Protein AF-A0A348V3B5-F1 (afdb_monomer)

Sequence (103 aa):
MKDSETGYNLRRQALNFIVLMGLVSLFSDMTYEGARSLTGPYLGLLGASAFVVGLVAGLGEFIGYGLRLATGLLADRTRNYWLLTFLGYGLNLLAVPLLALAG

pLDDT: mean 85.41, std 8.48, range [55.97, 96.06]

Secondary structure (DSSP, 8-state):
-HHHHHHHHHHHHHHHHHHHHHHHHHHHHHHHHHHHHHHHHHHHHTT--HHHHHHHHHHHHHHHHHHHHHHHHHHHHH--HHHHHHHHHHHHHHHHHHHTT--

Structure (mmCIF,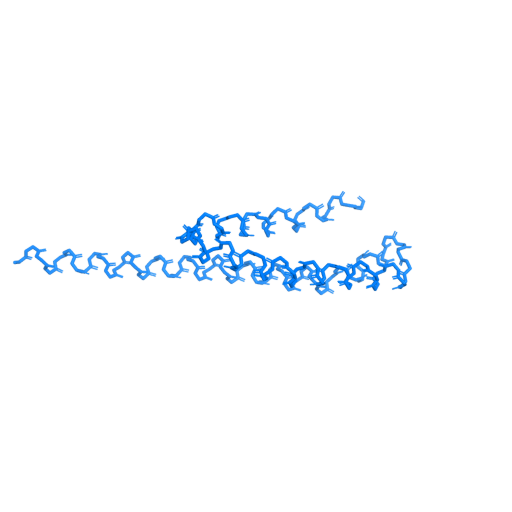 N/CA/C/O backbone):
data_AF-A0A348V3B5-F1
#
_entry.id   AF-A0A348V3B5-F1
#
loop_
_atom_site.group_PDB
_atom_site.id
_atom_site.type_symbol
_atom_site.label_atom_id
_atom_site.label_alt_id
_atom_site.label_comp_id
_atom_site.label_asym_id
_atom_site.label_entity_id
_atom_site.label_seq_id
_atom_site.pdbx_PDB_ins_code
_atom_site.Cartn_x
_atom_site.Cartn_y
_atom_site.Cartn_z
_atom_site.occupancy
_atom_site.B_iso_or_equiv
_atom_site.auth_seq_id
_atom_site.auth_comp_id
_atom_site.auth_asym_id
_atom_site.auth_atom_id
_atom_site.pdbx_PDB_model_num
ATOM 1 N N . MET A 1 1 ? -24.847 -11.478 36.056 1.00 58.41 1 MET A N 1
ATOM 2 C CA . MET A 1 1 ? -24.763 -12.732 35.262 1.00 58.41 1 MET A CA 1
ATOM 3 C C . MET A 1 1 ? -24.892 -12.493 33.750 1.00 58.41 1 MET A C 1
ATOM 5 O O . MET A 1 1 ? -24.299 -13.253 33.003 1.00 58.41 1 MET A O 1
ATOM 9 N N . LYS A 1 2 ? -25.573 -11.430 33.273 1.00 59.09 2 LYS A N 1
ATOM 10 C CA . LYS A 1 2 ? -25.535 -11.010 31.851 1.00 59.09 2 LYS A CA 1
ATOM 11 C C . LYS A 1 2 ? -24.188 -10.405 31.418 1.00 59.09 2 LYS A C 1
ATOM 13 O O . LYS A 1 2 ? -23.789 -10.563 30.272 1.00 59.09 2 LYS A O 1
ATOM 18 N N . ASP A 1 3 ? -23.462 -9.774 32.337 1.00 59.56 3 ASP A N 1
ATOM 19 C CA . ASP A 1 3 ? -22.233 -9.029 32.011 1.00 59.56 3 ASP A CA 1
ATOM 20 C C . ASP A 1 3 ? -21.066 -9.938 31.580 1.00 59.56 3 ASP A C 1
ATOM 22 O O . ASP A 1 3 ? -20.226 -9.542 30.772 1.00 59.56 3 ASP A O 1
ATOM 26 N N . SER A 1 4 ? -21.047 -11.192 32.049 1.00 60.97 4 SER A N 1
ATOM 27 C CA . SER A 1 4 ? -20.049 -12.200 31.668 1.00 60.97 4 SER A CA 1
ATOM 28 C C . SER A 1 4 ? -20.259 -12.769 30.259 1.00 60.97 4 SER A C 1
ATOM 30 O O . SER A 1 4 ? -19.278 -13.053 29.572 1.00 60.97 4 SER A O 1
ATOM 32 N N . GLU A 1 5 ? -21.507 -12.903 29.789 1.00 64.75 5 GLU A N 1
ATOM 33 C CA . GLU A 1 5 ? -21.786 -13.365 28.418 1.00 64.75 5 GLU A CA 1
ATOM 34 C C . GLU A 1 5 ? -21.429 -12.305 27.371 1.00 64.75 5 GLU A C 1
ATOM 36 O O . GLU A 1 5 ? -20.852 -12.625 26.328 1.00 64.75 5 GLU A O 1
ATOM 41 N N . THR A 1 6 ? -21.713 -11.030 27.653 1.00 71.12 6 THR A N 1
ATOM 42 C CA . THR A 1 6 ? -21.376 -9.918 26.752 1.00 71.12 6 THR A CA 1
ATOM 43 C C . THR A 1 6 ? -19.862 -9.810 26.547 1.00 71.12 6 THR A C 1
ATOM 45 O O . THR A 1 6 ? -19.399 -9.672 25.414 1.00 71.12 6 THR A O 1
ATOM 48 N N . GLY A 1 7 ? -19.075 -9.956 27.621 1.00 70.75 7 GLY A N 1
ATOM 49 C CA . GLY A 1 7 ? -17.611 -9.952 27.546 1.00 70.75 7 GLY A CA 1
ATOM 50 C C . GLY A 1 7 ? -17.035 -11.128 26.746 1.00 70.75 7 GLY A C 1
ATOM 51 O O . GLY A 1 7 ? -16.094 -10.947 25.970 1.00 70.75 7 GLY A O 1
ATOM 52 N N . TYR A 1 8 ? -17.622 -12.323 26.875 1.00 75.44 8 TYR A N 1
ATOM 53 C CA . TYR A 1 8 ? -17.197 -13.504 26.115 1.00 75.44 8 TYR A CA 1
ATOM 54 C C . TYR A 1 8 ? -17.457 -13.342 24.609 1.00 75.44 8 TYR A C 1
ATOM 56 O O . TYR A 1 8 ? -16.581 -13.617 23.784 1.00 75.44 8 TYR A O 1
ATOM 64 N N . ASN A 1 9 ? -18.632 -12.820 24.249 1.00 84.69 9 ASN A N 1
ATOM 65 C CA . ASN A 1 9 ? -18.997 -12.551 22.860 1.00 84.69 9 ASN A CA 1
ATOM 66 C C . ASN A 1 9 ? -18.099 -11.486 22.218 1.00 84.69 9 ASN A C 1
ATOM 68 O O . ASN A 1 9 ? -17.636 -11.686 21.095 1.00 84.69 9 ASN A O 1
ATOM 72 N N . LEU A 1 10 ? -17.776 -10.409 22.942 1.00 88.38 10 LEU A N 1
ATOM 73 C CA . LEU A 1 10 ? -16.890 -9.356 22.442 1.00 88.38 10 LEU A CA 1
ATOM 74 C C . LEU A 1 10 ? -15.469 -9.879 22.190 1.00 88.38 10 LEU A C 1
ATOM 76 O O . LEU A 1 10 ? -14.881 -9.599 21.148 1.00 88.38 10 LEU A O 1
ATOM 80 N N . ARG A 1 11 ? -14.930 -10.702 23.101 1.00 88.38 11 ARG A N 1
ATOM 81 C CA . ARG A 1 11 ? -13.609 -11.326 22.923 1.00 88.38 11 ARG A CA 1
ATOM 82 C C . ARG A 1 11 ? -13.579 -12.234 21.694 1.00 88.38 11 ARG A C 1
ATOM 84 O O . ARG A 1 11 ? -12.620 -12.192 20.929 1.00 88.38 11 ARG A O 1
ATOM 91 N N . ARG A 1 12 ? -14.630 -13.028 21.476 1.00 91.44 12 ARG A N 1
ATOM 92 C CA . ARG A 1 12 ? -14.745 -13.898 20.297 1.00 91.44 12 ARG A CA 1
ATOM 93 C C . ARG A 1 12 ? -14.863 -13.094 19.000 1.00 91.44 12 ARG A C 1
ATOM 95 O O . ARG A 1 12 ? -14.200 -13.428 18.025 1.00 91.44 12 ARG A O 1
ATOM 102 N N . GLN A 1 13 ? -15.653 -12.020 18.995 1.00 91.62 13 GLN A N 1
ATOM 103 C CA . GLN A 1 13 ? -15.767 -11.112 17.849 1.00 91.62 13 GLN A CA 1
ATOM 104 C C . GLN A 1 13 ? -14.437 -10.420 17.535 1.00 91.62 13 GLN A C 1
ATOM 106 O O . GLN A 1 13 ? -14.036 -10.392 16.376 1.00 91.62 13 GLN A O 1
ATOM 111 N N . ALA A 1 14 ? -13.723 -9.933 18.553 1.00 92.38 14 ALA A N 1
ATOM 112 C CA . ALA A 1 14 ? -12.410 -9.319 18.388 1.00 92.38 14 ALA A CA 1
ATOM 113 C C . ALA A 1 14 ? -11.37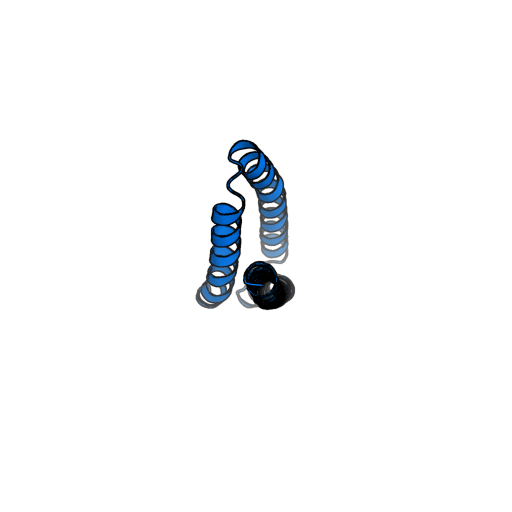8 -10.311 17.830 1.00 92.38 14 ALA A C 1
ATOM 115 O O . ALA A 1 14 ? -10.648 -9.971 16.904 1.00 92.38 14 ALA A O 1
ATOM 116 N N . LEU A 1 15 ? 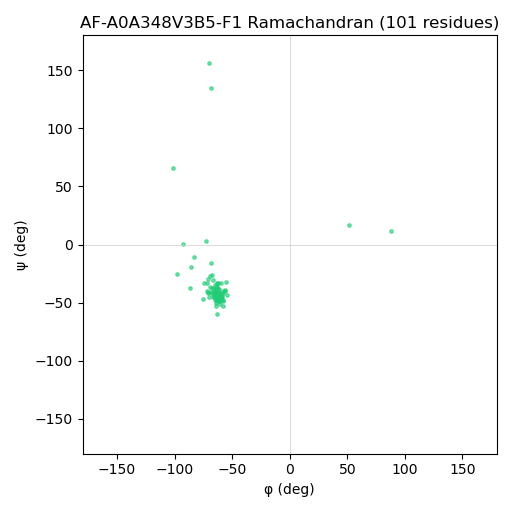-11.345 -11.551 18.333 1.00 94.50 15 LEU A N 1
ATOM 117 C CA . LEU A 1 15 ? -10.461 -12.596 17.805 1.00 94.50 15 LEU A CA 1
ATOM 118 C C . LEU A 1 15 ? -10.787 -12.934 16.347 1.00 94.50 15 LEU A C 1
ATOM 120 O O . LEU A 1 15 ? -9.883 -12.964 15.518 1.00 94.50 15 LEU A O 1
ATOM 124 N N . ASN A 1 16 ? -12.067 -13.125 16.018 1.00 93.12 16 ASN A N 1
ATOM 125 C CA . ASN A 1 16 ? -12.491 -13.372 14.640 1.00 93.12 16 ASN A CA 1
ATOM 126 C C . ASN A 1 16 ? -12.086 -12.215 13.721 1.00 93.12 16 ASN A C 1
ATOM 128 O O . ASN A 1 16 ? -11.574 -12.442 12.630 1.00 93.12 16 ASN A O 1
ATOM 132 N N . PHE A 1 17 ? -12.280 -10.979 14.177 1.00 92.75 17 PHE A N 1
ATOM 133 C CA . PHE A 1 17 ? -11.905 -9.784 13.440 1.00 92.75 17 PHE A CA 1
ATOM 134 C C . PHE A 1 17 ? -10.393 -9.713 13.184 1.00 92.75 17 PHE A C 1
ATOM 136 O O . PHE A 1 17 ? -9.979 -9.511 12.045 1.00 92.75 17 PHE A O 1
ATOM 143 N N . ILE A 1 18 ? -9.566 -9.937 14.211 1.00 94.31 18 ILE A N 1
ATOM 144 C CA . ILE A 1 18 ? -8.101 -9.938 14.086 1.00 94.31 18 ILE A CA 1
ATOM 145 C C . ILE A 1 18 ? -7.642 -11.021 13.107 1.00 94.31 18 ILE A C 1
ATOM 147 O O . ILE A 1 18 ? -6.803 -10.749 12.257 1.00 94.31 18 ILE A O 1
ATOM 151 N N . VAL A 1 19 ? -8.203 -12.231 13.191 1.00 96.06 19 VAL A N 1
ATOM 152 C CA . VAL A 1 19 ? -7.852 -13.335 12.285 1.00 96.06 19 VAL A CA 1
ATOM 153 C C . VAL A 1 19 ? -8.242 -13.010 10.844 1.00 96.06 19 VAL A C 1
ATOM 155 O O . VAL A 1 19 ? -7.432 -13.195 9.940 1.00 96.06 19 VAL A O 1
ATOM 158 N N . LEU A 1 20 ? -9.449 -12.483 10.620 1.00 93.56 20 LEU A N 1
ATOM 159 C CA . LEU A 1 20 ? -9.910 -12.100 9.283 1.00 93.56 20 LEU A CA 1
ATOM 160 C C . LEU A 1 20 ? -9.052 -10.981 8.689 1.00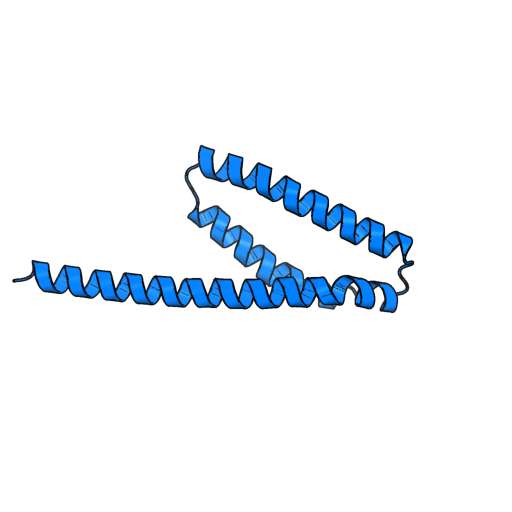 93.56 20 LEU A C 1
ATOM 162 O O . LEU A 1 20 ? -8.574 -11.111 7.566 1.00 93.56 20 LEU A O 1
ATOM 166 N N . MET A 1 21 ? -8.800 -9.912 9.446 1.00 89.06 21 MET A N 1
ATOM 167 C CA . MET A 1 21 ? -7.934 -8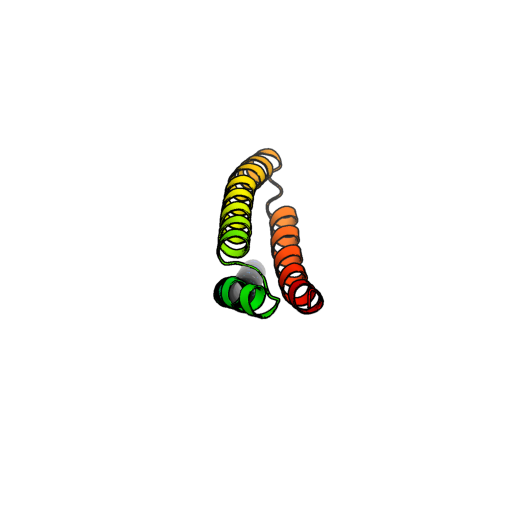.823 8.989 1.00 89.06 21 MET A CA 1
ATOM 168 C C . MET A 1 21 ? -6.488 -9.282 8.792 1.00 89.06 21 MET A C 1
ATOM 170 O O . MET A 1 21 ? -5.832 -8.834 7.857 1.00 89.06 21 MET A O 1
ATOM 174 N N . GLY A 1 22 ? -6.004 -10.204 9.625 1.00 93.31 22 GLY A N 1
ATOM 175 C CA . GLY A 1 22 ? -4.694 -10.830 9.471 1.00 93.31 22 GLY A CA 1
ATOM 176 C C . GLY A 1 22 ? -4.579 -11.614 8.165 1.00 93.31 22 GLY A C 1
ATOM 177 O O . GLY A 1 22 ? -3.588 -11.464 7.459 1.00 93.31 22 GLY A O 1
ATOM 178 N N . LEU A 1 23 ? -5.607 -12.382 7.792 1.00 94.00 23 LEU A N 1
ATOM 179 C CA . LEU A 1 23 ? -5.653 -13.072 6.498 1.00 94.00 23 LEU A CA 1
ATOM 180 C C . LEU A 1 23 ? -5.667 -12.088 5.326 1.00 94.00 23 LEU A C 1
ATOM 182 O O . LEU A 1 23 ? -4.907 -12.267 4.379 1.00 94.00 23 LEU A O 1
ATOM 186 N N . VAL A 1 24 ? -6.482 -11.031 5.395 1.00 88.19 24 VAL A N 1
ATOM 187 C CA . VAL A 1 24 ? -6.508 -9.982 4.360 1.00 88.19 24 VAL A CA 1
ATOM 188 C C . VAL A 1 24 ? -5.127 -9.337 4.208 1.00 88.19 24 VAL A C 1
ATOM 190 O O . VAL A 1 24 ? -4.636 -9.195 3.090 1.00 88.19 24 VAL A O 1
ATOM 193 N N . SER A 1 25 ? -4.472 -9.010 5.324 1.00 87.50 25 SER A N 1
ATOM 194 C CA . SER A 1 25 ? -3.116 -8.457 5.330 1.00 87.50 25 SER A CA 1
ATOM 195 C C . SER A 1 25 ? -2.101 -9.427 4.728 1.00 87.50 25 SER A C 1
ATOM 197 O O . SER A 1 25 ? -1.273 -9.005 3.929 1.00 87.50 25 SER A O 1
ATOM 199 N N . LEU A 1 26 ? -2.176 -10.714 5.078 1.00 91.50 26 LEU A N 1
ATOM 200 C CA . LEU A 1 26 ? -1.278 -11.749 4.567 1.00 91.50 26 LEU A CA 1
ATOM 201 C C . LEU A 1 26 ? -1.396 -11.897 3.046 1.00 91.50 26 LEU A C 1
ATOM 203 O O . LEU A 1 26 ? -0.388 -11.913 2.346 1.00 91.50 26 LEU A O 1
ATOM 207 N N . PHE A 1 27 ? -2.621 -11.996 2.523 1.00 88.31 27 PHE A N 1
ATOM 208 C CA . PHE A 1 27 ? -2.834 -12.129 1.081 1.00 88.31 27 PHE A CA 1
ATOM 209 C C . PHE A 1 27 ? -2.444 -10.862 0.321 1.00 88.31 27 PHE A C 1
ATOM 211 O O . PHE A 1 27 ? -1.883 -10.955 -0.771 1.00 88.31 27 PHE A O 1
ATOM 218 N N . SER A 1 28 ? -2.703 -9.686 0.895 1.00 85.88 28 SER A N 1
ATOM 219 C CA . SER A 1 28 ? -2.275 -8.419 0.302 1.00 85.88 28 SER A CA 1
ATOM 220 C C . SER A 1 28 ? -0.751 -8.326 0.207 1.00 85.88 28 SER A C 1
ATOM 222 O O . SER A 1 28 ? -0.237 -7.961 -0.849 1.00 85.88 28 SER A O 1
ATOM 224 N N . ASP A 1 29 ? -0.034 -8.724 1.261 1.00 88.50 29 ASP A N 1
ATOM 225 C CA . ASP A 1 29 ? 1.431 -8.735 1.295 1.00 88.50 29 ASP A CA 1
ATOM 226 C C . ASP A 1 29 ? 2.013 -9.728 0.279 1.00 88.50 29 ASP A C 1
ATOM 228 O O . ASP A 1 29 ? 2.839 -9.363 -0.555 1.00 88.50 29 ASP A O 1
ATOM 232 N N . MET A 1 30 ? 1.482 -10.954 0.248 1.00 89.06 30 MET A N 1
ATOM 233 C CA . MET A 1 30 ? 1.886 -11.979 -0.718 1.00 89.06 30 MET A CA 1
ATOM 234 C C . MET A 1 30 ? 1.684 -11.522 -2.168 1.00 89.06 30 MET A C 1
ATOM 236 O O . MET A 1 30 ? 2.538 -11.756 -3.022 1.00 89.06 30 MET A O 1
ATOM 240 N N . THR A 1 31 ? 0.565 -10.854 -2.451 1.00 85.94 31 THR A N 1
ATOM 241 C CA . THR A 1 31 ? 0.264 -10.343 -3.793 1.00 85.94 31 THR A CA 1
ATOM 242 C C . THR A 1 31 ? 1.173 -9.164 -4.145 1.00 85.94 31 THR A C 1
ATOM 244 O O . THR A 1 31 ? 1.680 -9.096 -5.263 1.00 85.94 31 THR A O 1
ATOM 247 N N . TYR A 1 32 ? 1.411 -8.251 -3.199 1.00 84.69 32 TYR A N 1
ATOM 248 C CA . TYR A 1 32 ? 2.262 -7.080 -3.398 1.00 84.69 32 TYR A CA 1
ATOM 249 C C . TYR A 1 32 ? 3.716 -7.470 -3.669 1.00 84.69 32 TYR A C 1
ATOM 251 O O . TYR A 1 32 ? 4.274 -7.067 -4.689 1.00 84.69 32 TYR A O 1
ATOM 259 N N . GLU A 1 33 ? 4.313 -8.288 -2.803 1.00 88.00 33 GLU A N 1
ATOM 260 C CA . GLU A 1 33 ? 5.701 -8.726 -2.962 1.00 88.00 33 GLU A CA 1
ATOM 261 C C . GLU A 1 33 ? 5.858 -9.677 -4.158 1.00 88.00 33 GLU A C 1
ATOM 263 O O . GLU A 1 33 ? 6.820 -9.567 -4.925 1.00 88.00 33 GLU A O 1
ATOM 268 N N . GLY A 1 34 ? 4.865 -10.541 -4.404 1.00 87.56 34 GLY A N 1
ATOM 269 C CA . GLY A 1 34 ? 4.807 -11.380 -5.599 1.00 87.56 34 GLY A CA 1
ATOM 270 C C . GLY A 1 34 ? 4.826 -10.549 -6.884 1.00 87.56 34 GLY A C 1
ATOM 271 O O . GLY A 1 34 ? 5.700 -10.742 -7.731 1.00 87.56 34 GLY A O 1
ATOM 272 N N . ALA A 1 35 ? 3.926 -9.570 -7.006 1.00 85.81 35 ALA A N 1
ATOM 273 C CA . ALA A 1 35 ? 3.883 -8.663 -8.150 1.00 85.81 35 ALA A CA 1
ATOM 274 C C . ALA A 1 35 ? 5.185 -7.862 -8.282 1.00 85.81 35 ALA A C 1
ATOM 276 O O . ALA A 1 35 ? 5.775 -7.826 -9.359 1.00 85.81 35 ALA A O 1
ATOM 277 N N . ARG A 1 36 ? 5.686 -7.284 -7.183 1.00 85.06 36 ARG A N 1
ATOM 278 C CA . ARG A 1 36 ? 6.919 -6.484 -7.166 1.00 85.06 36 ARG A CA 1
ATOM 279 C C . ARG A 1 36 ? 8.125 -7.257 -7.695 1.00 85.06 36 ARG A C 1
ATOM 281 O O . ARG A 1 36 ? 8.914 -6.693 -8.450 1.00 85.06 36 ARG A O 1
ATOM 288 N N . SER A 1 37 ? 8.243 -8.539 -7.348 1.00 86.38 37 SER A N 1
ATOM 289 C CA . SER A 1 37 ? 9.325 -9.403 -7.834 1.00 86.38 37 SER A CA 1
ATOM 290 C C . SER A 1 37 ? 9.251 -9.693 -9.342 1.00 86.38 37 SER A C 1
ATOM 292 O O . SER A 1 37 ? 10.280 -9.923 -9.979 1.00 86.38 37 SER A O 1
ATOM 294 N N . LEU A 1 38 ? 8.051 -9.639 -9.931 1.00 86.44 38 LEU A N 1
ATOM 295 C CA . LEU A 1 38 ? 7.789 -9.980 -11.332 1.00 86.44 38 LEU A CA 1
ATOM 296 C C . LEU A 1 38 ? 7.737 -8.763 -12.265 1.00 86.44 38 LEU A C 1
ATOM 298 O O . LEU A 1 38 ? 8.021 -8.914 -13.452 1.00 86.44 38 LEU A O 1
ATOM 302 N N . THR A 1 39 ? 7.421 -7.564 -11.762 1.00 84.81 39 THR A N 1
ATOM 303 C CA . THR A 1 39 ? 7.231 -6.354 -12.585 1.00 84.81 39 THR A CA 1
ATOM 304 C C . THR A 1 39 ? 8.428 -6.054 -13.490 1.00 84.81 39 THR A C 1
ATOM 306 O O . THR A 1 39 ? 8.247 -5.748 -14.665 1.00 84.81 39 THR A O 1
ATOM 309 N N . GLY A 1 40 ? 9.658 -6.167 -12.977 1.00 85.00 40 GLY A N 1
ATOM 310 C CA . GLY A 1 40 ? 10.870 -5.895 -13.759 1.00 85.00 40 GLY A CA 1
ATOM 311 C C . GLY A 1 40 ? 11.046 -6.855 -14.946 1.00 85.00 40 GLY A C 1
ATOM 312 O O . GLY A 1 40 ? 11.063 -6.400 -16.092 1.00 85.00 40 GLY A O 1
ATOM 313 N N . PRO A 1 41 ? 11.135 -8.176 -14.699 1.00 86.50 41 PRO A N 1
ATOM 314 C CA . PRO A 1 41 ? 11.194 -9.181 -15.760 1.00 86.50 41 PRO A CA 1
ATOM 315 C C . PRO A 1 41 ? 10.011 -9.124 -16.737 1.00 86.50 41 PRO A C 1
ATOM 317 O O . PRO A 1 41 ? 10.213 -9.276 -17.939 1.00 86.50 41 PRO A O 1
ATOM 320 N N . TYR A 1 42 ? 8.794 -8.867 -16.246 1.00 85.69 42 TYR A N 1
ATOM 321 C CA . TYR A 1 42 ? 7.590 -8.771 -17.075 1.00 85.69 42 TYR A CA 1
ATOM 322 C C . TYR A 1 42 ? 7.641 -7.584 -18.044 1.00 85.69 42 TYR A C 1
ATOM 324 O O . TYR A 1 42 ? 7.379 -7.745 -19.232 1.00 85.69 42 TYR A O 1
ATOM 332 N N . LEU A 1 43 ? 8.065 -6.406 -17.581 1.00 84.69 43 LEU A N 1
ATOM 333 C CA . LEU A 1 43 ? 8.274 -5.255 -18.462 1.00 84.69 43 LEU A CA 1
ATOM 334 C C . LEU A 1 43 ? 9.384 -5.518 -19.490 1.00 84.69 43 LEU A C 1
ATOM 336 O O . LEU A 1 43 ? 9.252 -5.125 -20.648 1.00 84.69 43 LEU A O 1
ATOM 340 N N . GLY A 1 44 ? 10.449 -6.220 -19.094 1.00 84.31 44 GLY A N 1
ATOM 341 C CA . GLY A 1 44 ? 11.484 -6.677 -20.024 1.00 84.31 44 GLY A CA 1
ATOM 342 C C . GLY A 1 44 ? 10.931 -7.599 -21.119 1.00 84.31 44 GLY A C 1
ATOM 343 O O . GLY A 1 44 ? 11.277 -7.429 -22.286 1.00 84.31 44 GLY A O 1
ATOM 344 N N . LEU A 1 45 ? 10.024 -8.521 -20.768 1.00 86.94 45 LEU A N 1
ATOM 345 C CA . LEU A 1 45 ? 9.321 -9.391 -21.722 1.00 86.94 45 LEU A CA 1
ATOM 346 C C . LEU A 1 45 ? 8.477 -8.583 -22.724 1.00 86.94 45 LEU A C 1
ATOM 348 O O . LEU A 1 45 ? 8.457 -8.909 -23.907 1.00 86.94 45 LEU A O 1
ATOM 352 N N . LEU A 1 46 ? 7.830 -7.507 -22.268 1.00 85.44 46 LEU A N 1
ATOM 353 C CA . LEU A 1 46 ? 7.055 -6.582 -23.108 1.00 85.44 46 LEU A CA 1
ATOM 354 C C . LEU A 1 46 ? 7.931 -5.670 -23.996 1.00 85.44 46 LEU A C 1
ATOM 356 O O . LEU A 1 46 ? 7.411 -4.816 -24.711 1.00 85.44 46 LEU A O 1
ATOM 360 N N . GLY A 1 47 ? 9.258 -5.835 -23.971 1.00 86.31 47 GLY A N 1
ATOM 361 C CA . GLY A 1 47 ? 10.199 -5.069 -24.790 1.00 86.31 47 GLY A CA 1
ATOM 362 C C . GLY A 1 47 ? 10.669 -3.756 -24.159 1.00 86.31 47 GLY A C 1
ATOM 363 O O . GLY A 1 47 ? 11.301 -2.945 -24.840 1.00 86.31 47 GLY A O 1
ATOM 364 N N . ALA A 1 48 ? 10.397 -3.520 -22.870 1.00 88.38 48 ALA A N 1
ATOM 365 C CA . ALA A 1 48 ? 10.916 -2.349 -22.174 1.00 88.38 48 ALA A CA 1
ATOM 366 C C . ALA A 1 48 ? 12.440 -2.450 -21.995 1.00 88.38 48 ALA A C 1
ATOM 368 O O . ALA A 1 48 ? 12.978 -3.475 -21.573 1.00 88.38 48 ALA A O 1
ATOM 369 N N . SER A 1 49 ? 13.153 -1.356 -22.272 1.00 90.81 49 SER A N 1
ATOM 370 C CA . SER A 1 49 ? 14.594 -1.288 -22.019 1.00 90.81 49 SER A CA 1
ATOM 371 C C . SER A 1 49 ? 14.890 -1.238 -20.516 1.00 90.81 49 SER A C 1
ATOM 373 O O . SER A 1 49 ? 14.074 -0.760 -19.725 1.00 90.81 49 SER A O 1
ATOM 375 N N . ALA A 1 50 ? 16.094 -1.656 -20.109 1.00 88.06 50 ALA A N 1
ATOM 376 C CA . ALA A 1 50 ? 16.522 -1.605 -18.705 1.00 88.06 50 ALA A CA 1
ATOM 377 C C . ALA A 1 50 ? 16.405 -0.194 -18.092 1.00 88.06 50 ALA A C 1
ATOM 379 O O . ALA A 1 50 ? 16.087 -0.053 -16.913 1.00 88.06 50 ALA A O 1
ATOM 380 N N . PHE A 1 51 ? 16.601 0.852 -18.905 1.00 91.81 51 PHE A N 1
ATOM 381 C CA . PHE A 1 51 ? 16.389 2.239 -18.494 1.00 91.81 51 PHE A CA 1
ATOM 382 C C . PHE A 1 51 ? 14.923 2.517 -18.140 1.00 91.81 51 PHE A C 1
ATOM 384 O O . PHE A 1 51 ? 14.646 3.078 -17.083 1.00 91.81 51 PHE A O 1
ATOM 391 N N . VAL A 1 52 ? 13.982 2.095 -18.992 1.00 91.06 52 VAL A N 1
ATOM 392 C CA . VAL A 1 52 ? 12.542 2.280 -18.753 1.00 91.06 52 VAL A CA 1
ATOM 393 C C . VAL A 1 52 ? 12.097 1.497 -17.521 1.00 91.06 52 VAL A C 1
ATOM 395 O O . VAL A 1 52 ? 11.398 2.049 -16.677 1.00 91.06 52 VAL A O 1
ATOM 398 N N . VAL A 1 53 ? 12.550 0.249 -17.370 1.00 90.12 53 VAL A N 1
ATOM 399 C CA . VAL A 1 53 ? 12.245 -0.576 -16.190 1.00 90.12 53 VAL A CA 1
ATOM 400 C C . VAL A 1 53 ? 12.742 0.095 -14.908 1.00 90.12 53 VAL A C 1
ATOM 402 O O . VAL A 1 53 ? 11.979 0.224 -13.951 1.00 90.12 53 VAL A O 1
ATOM 405 N N . GLY A 1 54 ? 13.990 0.573 -14.895 1.00 90.62 54 GLY A N 1
ATOM 406 C CA . GLY A 1 54 ? 14.563 1.270 -13.743 1.00 90.62 54 GLY A CA 1
ATOM 407 C C . GLY A 1 54 ? 13.833 2.573 -13.411 1.00 90.62 54 GLY A C 1
ATOM 408 O O . GLY A 1 54 ? 13.561 2.846 -12.244 1.00 90.62 54 GLY A O 1
ATOM 409 N N . LEU A 1 55 ? 13.460 3.351 -14.430 1.00 93.50 55 LEU A N 1
ATOM 410 C CA . LEU A 1 55 ? 12.729 4.604 -14.255 1.00 93.50 55 LEU A CA 1
ATOM 411 C C . LEU A 1 55 ? 11.318 4.368 -13.700 1.00 93.50 55 LEU A C 1
ATOM 413 O O . LEU A 1 55 ? 10.919 5.039 -12.753 1.00 93.50 55 LEU A O 1
ATOM 417 N N . VAL A 1 56 ? 10.581 3.392 -14.236 1.00 90.12 56 VAL A N 1
ATOM 418 C CA . VAL A 1 56 ? 9.231 3.044 -13.762 1.00 90.12 56 VAL A CA 1
ATOM 419 C C . VAL A 1 56 ? 9.272 2.484 -12.341 1.00 90.12 56 VAL A C 1
ATOM 421 O O . VAL A 1 56 ? 8.486 2.919 -11.501 1.00 90.12 56 VAL A O 1
ATOM 424 N N . ALA A 1 57 ? 10.200 1.570 -12.045 1.00 88.81 57 ALA A N 1
ATOM 425 C CA . ALA A 1 57 ? 10.355 1.016 -10.702 1.00 88.81 57 ALA A CA 1
ATOM 426 C C . ALA A 1 57 ? 10.724 2.107 -9.682 1.00 88.81 57 ALA A C 1
ATOM 428 O O . ALA A 1 57 ? 10.072 2.226 -8.645 1.00 88.81 57 ALA A O 1
ATOM 429 N N . GLY A 1 58 ? 11.707 2.954 -10.006 1.00 91.25 58 GLY A N 1
ATOM 430 C CA . GLY A 1 58 ? 12.148 4.042 -9.134 1.00 91.25 58 GLY A CA 1
ATOM 431 C C . GLY A 1 58 ? 11.064 5.094 -8.891 1.00 91.25 58 GLY A C 1
ATOM 432 O O . GLY A 1 58 ? 10.845 5.503 -7.751 1.00 91.25 58 GLY A O 1
ATOM 433 N N . LEU A 1 59 ? 10.334 5.501 -9.935 1.00 93.12 59 LEU A N 1
ATOM 434 C CA . LEU A 1 59 ? 9.197 6.413 -9.783 1.00 93.12 59 LEU A CA 1
ATOM 435 C C . LEU A 1 59 ? 8.063 5.777 -8.976 1.00 93.12 59 LEU A C 1
ATOM 437 O O . LEU A 1 59 ? 7.475 6.450 -8.133 1.00 93.12 59 LEU A O 1
ATOM 441 N N . GLY A 1 60 ? 7.775 4.494 -9.197 1.00 89.94 60 GLY A N 1
ATOM 442 C CA . GLY A 1 60 ? 6.772 3.755 -8.435 1.00 89.94 60 GLY A CA 1
ATOM 443 C C . GLY A 1 60 ? 7.090 3.723 -6.940 1.00 89.94 60 GLY A C 1
ATOM 444 O O . GLY A 1 60 ? 6.222 4.022 -6.120 1.00 89.94 60 GLY A O 1
ATOM 445 N N . GLU A 1 61 ? 8.343 3.443 -6.578 1.00 90.75 61 GLU A N 1
ATOM 446 C CA . GLU A 1 61 ? 8.794 3.488 -5.185 1.00 90.75 61 GLU A CA 1
ATOM 447 C C . GLU A 1 61 ? 8.713 4.898 -4.602 1.00 90.75 61 GLU A C 1
ATOM 449 O O . GLU A 1 61 ? 8.161 5.083 -3.517 1.00 90.75 61 GLU A O 1
ATOM 454 N N . PHE A 1 62 ? 9.194 5.906 -5.332 1.00 94.44 62 PHE A N 1
ATOM 455 C CA . PHE A 1 62 ? 9.128 7.296 -4.892 1.00 94.44 62 PHE A CA 1
ATOM 456 C C . PHE A 1 62 ? 7.687 7.746 -4.616 1.00 94.44 62 PHE A C 1
ATOM 458 O O . PHE A 1 62 ? 7.399 8.286 -3.545 1.00 94.44 62 PHE A O 1
ATOM 465 N N . ILE A 1 63 ? 6.766 7.476 -5.546 1.00 92.75 63 ILE A N 1
ATOM 466 C CA . ILE A 1 63 ? 5.342 7.788 -5.388 1.00 92.75 63 ILE A CA 1
ATOM 467 C C . ILE A 1 63 ? 4.758 7.004 -4.212 1.00 92.75 63 ILE A C 1
ATOM 469 O O . ILE A 1 63 ? 4.043 7.583 -3.397 1.00 92.75 63 ILE A O 1
ATOM 473 N N . GLY A 1 64 ? 5.084 5.715 -4.080 1.00 90.25 64 GLY A N 1
ATOM 474 C CA . GLY 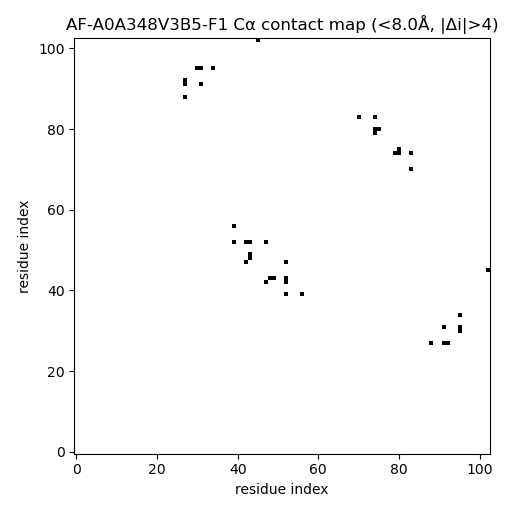A 1 64 ? 4.622 4.875 -2.977 1.00 90.25 64 GLY A CA 1
ATOM 475 C C . GLY A 1 64 ? 5.032 5.422 -1.608 1.00 90.25 64 GLY A C 1
ATOM 476 O O . GLY A 1 64 ? 4.192 5.566 -0.719 1.00 90.25 64 GLY A O 1
ATOM 477 N N . TYR A 1 65 ? 6.301 5.799 -1.439 1.00 91.75 65 TYR A N 1
ATOM 478 C CA . TYR A 1 65 ? 6.786 6.399 -0.195 1.00 91.75 65 TYR A CA 1
ATOM 479 C C . TYR A 1 65 ? 6.201 7.796 0.047 1.00 91.75 65 TYR A C 1
ATOM 481 O O . TYR A 1 65 ? 5.793 8.101 1.171 1.00 91.75 65 TYR A O 1
ATOM 489 N N . GLY A 1 66 ? 6.085 8.624 -0.995 1.00 94.44 66 GLY A N 1
ATOM 490 C CA . GLY A 1 66 ? 5.466 9.948 -0.907 1.00 94.44 66 GLY A CA 1
ATOM 491 C C . GLY A 1 66 ? 3.993 9.880 -0.491 1.00 94.44 66 GLY A C 1
ATOM 492 O O . GLY A 1 66 ? 3.562 10.592 0.419 1.00 94.44 66 GLY A O 1
ATOM 493 N N . LEU A 1 67 ? 3.227 8.962 -1.086 1.00 90.50 67 LEU A N 1
ATOM 494 C CA . LEU A 1 67 ? 1.841 8.698 -0.705 1.00 90.50 67 LEU A CA 1
ATOM 495 C C . LEU A 1 67 ? 1.733 8.172 0.722 1.00 90.50 67 LEU A C 1
ATOM 497 O O . LEU A 1 67 ? 0.778 8.516 1.410 1.00 90.50 67 LEU A O 1
ATOM 501 N N . ARG A 1 68 ? 2.701 7.393 1.209 1.00 89.94 68 ARG A N 1
ATOM 502 C CA . ARG A 1 68 ? 2.706 6.910 2.597 1.00 89.94 68 ARG A CA 1
ATOM 503 C C . ARG A 1 68 ? 2.780 8.067 3.595 1.00 89.94 68 ARG A C 1
ATOM 505 O O . ARG A 1 68 ? 2.026 8.089 4.563 1.00 89.94 68 ARG A O 1
ATOM 512 N N . LEU A 1 69 ? 3.624 9.062 3.316 1.00 92.06 69 LEU A N 1
ATOM 513 C CA . LEU A 1 69 ? 3.694 10.301 4.097 1.00 92.06 69 LEU A CA 1
ATOM 514 C C . LEU A 1 69 ? 2.390 11.101 4.008 1.00 92.06 69 LEU A C 1
ATOM 516 O O . LEU A 1 69 ? 1.821 11.476 5.033 1.00 92.06 69 LEU A O 1
ATOM 520 N N . ALA A 1 70 ? 1.892 11.337 2.792 1.00 91.12 70 ALA A N 1
ATOM 521 C CA . ALA A 1 70 ? 0.693 12.144 2.573 1.00 91.12 70 ALA A CA 1
ATOM 522 C C . ALA A 1 70 ? -0.563 11.513 3.196 1.00 91.12 70 ALA A C 1
ATOM 524 O O . ALA A 1 70 ? -1.341 12.197 3.861 1.00 91.12 70 ALA A O 1
ATOM 525 N N . THR A 1 71 ? -0.752 10.206 3.015 1.00 89.38 71 THR A N 1
ATOM 526 C CA . THR A 1 71 ? -1.901 9.475 3.565 1.00 89.38 71 THR A CA 1
ATOM 527 C C . THR A 1 71 ? -1.798 9.307 5.076 1.00 89.38 71 THR A C 1
ATOM 529 O O . THR A 1 71 ? -2.827 9.401 5.735 1.00 89.38 71 THR A O 1
ATOM 532 N N . GLY A 1 72 ? -0.594 9.161 5.644 1.00 88.81 72 GLY A N 1
ATOM 533 C CA . GLY A 1 72 ? -0.382 9.184 7.096 1.00 88.81 72 GLY A CA 1
ATOM 534 C C . GLY A 1 72 ? -0.805 10.517 7.718 1.00 88.81 72 GLY A C 1
ATOM 535 O O . GLY A 1 72 ? -1.649 10.547 8.610 1.00 88.81 72 GLY A O 1
ATOM 536 N N . LEU A 1 73 ? -0.325 11.636 7.163 1.00 90.19 73 LEU A N 1
ATOM 537 C CA . LEU A 1 73 ? -0.729 12.984 7.588 1.00 90.19 73 LEU A CA 1
ATOM 538 C C . LEU A 1 73 ? -2.244 13.206 7.462 1.00 90.19 73 LEU A C 1
ATOM 540 O O . LEU A 1 73 ? -2.865 13.838 8.321 1.00 90.19 73 LEU A O 1
ATOM 544 N N . LEU A 1 74 ? -2.848 12.699 6.386 1.00 89.62 74 LEU A N 1
ATOM 545 C CA . LEU A 1 74 ? -4.287 12.785 6.163 1.00 89.62 74 LEU A CA 1
ATOM 546 C C . LEU A 1 74 ? -5.072 11.922 7.162 1.00 89.62 74 LEU A C 1
ATOM 548 O O . LEU A 1 74 ? -6.090 12.378 7.687 1.00 89.62 74 LEU A O 1
ATOM 552 N N . ALA A 1 75 ? -4.606 10.707 7.452 1.00 88.81 75 ALA A N 1
ATOM 553 C CA . ALA A 1 75 ? -5.210 9.809 8.432 1.00 88.81 75 ALA A CA 1
ATOM 554 C C . ALA A 1 75 ? -5.211 10.440 9.824 1.00 88.81 75 ALA A C 1
ATOM 556 O O . ALA A 1 75 ? -6.248 10.471 10.482 1.00 88.81 75 ALA A O 1
ATOM 557 N N . ASP A 1 76 ? -4.086 11.026 10.227 1.00 88.12 76 ASP A N 1
ATOM 558 C CA . ASP A 1 76 ? -3.943 11.656 11.537 1.00 88.12 76 ASP A CA 1
ATOM 559 C C . ASP A 1 76 ? -4.834 12.892 11.688 1.00 88.12 76 ASP A C 1
ATOM 561 O O . ASP A 1 76 ? -5.442 13.101 12.740 1.00 88.12 76 ASP A O 1
ATOM 565 N N . ARG A 1 77 ? -4.977 13.694 10.624 1.00 90.00 77 ARG A N 1
ATOM 566 C CA . ARG A 1 77 ? -5.862 14.871 10.626 1.00 90.00 77 ARG A CA 1
ATOM 567 C C . ARG A 1 77 ? -7.341 14.506 10.617 1.00 90.00 77 ARG A C 1
ATOM 569 O O . ARG A 1 77 ? -8.130 15.159 11.292 1.00 90.00 77 ARG A O 1
ATOM 576 N N . THR A 1 78 ? -7.728 13.495 9.844 1.00 89.12 78 THR A N 1
ATOM 577 C CA . THR A 1 78 ? -9.138 13.100 9.687 1.00 89.12 78 THR A CA 1
ATOM 578 C C . THR A 1 78 ? -9.614 12.138 10.773 1.00 89.12 78 THR A C 1
ATOM 580 O O . THR A 1 78 ? -10.820 11.990 10.959 1.00 89.12 78 THR A O 1
ATOM 583 N N . ARG A 1 79 ? -8.684 11.462 11.468 1.00 86.62 79 ARG A N 1
ATOM 584 C CA . ARG A 1 79 ? -8.925 10.336 12.390 1.00 86.62 79 ARG A CA 1
ATOM 585 C C . ARG A 1 79 ? -9.771 9.208 11.786 1.00 86.62 79 ARG A C 1
ATOM 587 O O . ARG A 1 79 ? -10.289 8.359 12.510 1.00 86.62 79 ARG A O 1
ATOM 594 N N . ASN A 1 80 ? -9.911 9.173 10.460 1.00 82.94 80 ASN A N 1
ATOM 595 C CA . ASN A 1 80 ? -10.726 8.196 9.749 1.00 82.94 80 ASN A CA 1
ATOM 596 C C . ASN A 1 80 ? -9.846 7.094 9.148 1.00 82.94 80 ASN A C 1
ATOM 598 O O . ASN A 1 80 ? -9.713 6.943 7.933 1.00 82.94 80 ASN A O 1
ATOM 602 N N . TYR A 1 81 ? -9.225 6.322 10.037 1.00 85.75 81 TYR A N 1
ATOM 603 C CA . TYR A 1 81 ? -8.285 5.256 9.686 1.00 85.75 81 TYR A CA 1
ATOM 604 C C . TYR A 1 81 ? -8.936 4.146 8.855 1.00 85.75 81 TYR A C 1
ATOM 606 O O . TYR A 1 81 ? -8.310 3.563 7.971 1.00 85.75 81 TYR A O 1
ATOM 614 N N . TRP A 1 82 ? -10.215 3.874 9.109 1.00 84.94 82 TRP A N 1
ATOM 615 C CA . TRP A 1 82 ? -10.940 2.774 8.487 1.00 84.94 82 TRP A CA 1
ATOM 616 C C . TRP A 1 82 ? -11.214 2.997 7.004 1.00 84.94 82 TRP A C 1
ATOM 618 O O . TRP A 1 82 ? -10.962 2.103 6.198 1.00 84.94 82 TRP A O 1
ATOM 628 N N . LEU A 1 83 ? -11.664 4.194 6.626 1.00 86.12 83 LEU A N 1
ATOM 629 C CA . LEU A 1 83 ? -11.929 4.510 5.224 1.00 86.12 83 LEU A CA 1
ATOM 630 C C . LEU A 1 83 ? -10.641 4.464 4.387 1.00 86.12 83 LEU A C 1
ATOM 632 O O . LEU A 1 83 ? -10.629 3.883 3.305 1.00 86.12 83 LEU A O 1
ATOM 636 N N . LEU A 1 84 ? -9.539 4.996 4.922 1.00 86.38 84 LEU A N 1
ATOM 637 C CA . LEU A 1 84 ? -8.227 4.948 4.269 1.00 86.38 84 LEU A CA 1
ATOM 638 C C . LEU A 1 84 ? -7.688 3.517 4.149 1.00 86.38 84 LEU A C 1
ATOM 640 O O . LEU A 1 84 ? -7.116 3.163 3.121 1.00 86.38 84 LEU A O 1
ATOM 644 N N . THR A 1 85 ? -7.925 2.677 5.159 1.00 86.31 85 THR A N 1
ATOM 645 C CA . THR A 1 85 ? -7.536 1.260 5.134 1.00 86.31 85 THR A CA 1
ATOM 646 C C . THR A 1 85 ? -8.274 0.505 4.029 1.00 86.31 85 THR A C 1
ATOM 648 O O . THR A 1 85 ? -7.641 -0.180 3.227 1.00 86.31 85 THR A O 1
ATOM 651 N N . PHE A 1 86 ? -9.597 0.668 3.925 1.00 86.81 86 PHE A N 1
ATOM 652 C CA . PHE A 1 86 ? -10.380 0.028 2.863 1.00 86.81 86 PHE A CA 1
ATOM 653 C C . PHE A 1 86 ? -9.978 0.498 1.465 1.00 86.81 86 PHE A C 1
ATOM 655 O O . PHE A 1 86 ? -9.872 -0.328 0.561 1.00 86.81 86 PHE A O 1
ATOM 662 N N . LEU A 1 87 ? -9.711 1.795 1.285 1.00 88.62 87 LEU A N 1
ATOM 663 C CA . LEU A 1 87 ? -9.223 2.321 0.009 1.00 88.62 87 LEU A CA 1
ATOM 664 C C . LEU A 1 87 ? -7.861 1.729 -0.368 1.00 88.62 87 LEU A C 1
ATOM 666 O O . LEU A 1 87 ? -7.679 1.321 -1.512 1.00 88.62 87 LEU A O 1
ATOM 670 N N . GLY A 1 88 ? -6.928 1.633 0.584 1.00 86.81 88 GLY A N 1
ATOM 671 C CA . GLY A 1 88 ? -5.610 1.038 0.353 1.00 86.81 88 GLY A CA 1
ATOM 672 C C . GLY A 1 88 ? -5.691 -0.433 -0.060 1.00 86.81 88 GLY A C 1
ATOM 673 O O . GLY A 1 88 ? -5.110 -0.819 -1.074 1.00 86.81 88 GLY A O 1
ATOM 674 N N . TYR A 1 89 ? -6.467 -1.240 0.672 1.00 83.94 89 TYR A N 1
ATOM 675 C CA . TYR A 1 89 ? -6.677 -2.650 0.327 1.00 83.94 89 TYR A CA 1
ATOM 676 C C . TYR A 1 89 ? -7.416 -2.826 -1.002 1.00 8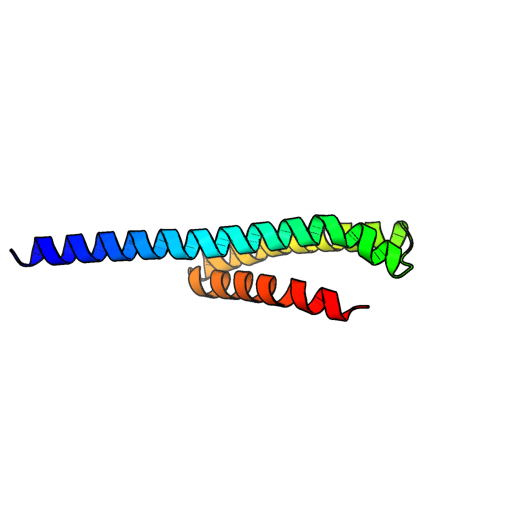3.94 89 TYR A C 1
ATOM 678 O O . TYR A 1 89 ? -7.024 -3.669 -1.806 1.00 83.94 89 TYR A O 1
ATOM 686 N N . GLY A 1 90 ? -8.448 -2.020 -1.269 1.00 85.12 90 GLY A N 1
ATOM 687 C CA . GLY A 1 90 ? -9.172 -2.055 -2.540 1.00 85.12 90 GLY A CA 1
ATOM 688 C C . GLY A 1 90 ? -8.269 -1.718 -3.726 1.00 85.12 90 GLY A C 1
ATOM 689 O O . GLY A 1 90 ? -8.302 -2.403 -4.745 1.00 85.12 90 GLY A O 1
ATOM 690 N N . LEU A 1 91 ? -7.403 -0.714 -3.576 1.00 84.75 91 LEU A N 1
ATOM 691 C CA . LEU A 1 91 ? -6.438 -0.338 -4.605 1.00 84.75 91 LEU A CA 1
ATOM 692 C C . LEU A 1 91 ? -5.401 -1.446 -4.844 1.00 84.75 91 LEU A C 1
ATOM 694 O O . LEU A 1 91 ? -5.113 -1.749 -5.998 1.00 84.75 91 LEU A O 1
ATOM 698 N N . ASN A 1 92 ? -4.897 -2.097 -3.788 1.00 82.31 92 ASN A N 1
ATOM 699 C CA . ASN A 1 92 ? -4.002 -3.255 -3.909 1.00 82.31 92 ASN A CA 1
ATOM 700 C C . ASN A 1 92 ? -4.666 -4.415 -4.675 1.00 82.31 92 ASN A C 1
ATOM 702 O O . ASN A 1 92 ? -4.065 -4.955 -5.603 1.00 82.31 92 ASN A O 1
ATOM 706 N N . LEU A 1 93 ? -5.926 -4.732 -4.349 1.00 79.50 93 LEU A N 1
ATOM 707 C CA . LEU A 1 93 ? -6.685 -5.796 -5.012 1.00 79.50 93 LEU A CA 1
ATOM 708 C C . LEU A 1 93 ? -6.934 -5.529 -6.500 1.00 79.50 93 LEU A C 1
ATOM 710 O O . LEU A 1 93 ? -7.013 -6.477 -7.272 1.00 79.50 93 LEU A O 1
ATOM 714 N N . LEU A 1 94 ? -7.098 -4.265 -6.900 1.00 82.19 94 LEU A N 1
ATOM 715 C CA . LEU A 1 94 ? -7.372 -3.888 -8.290 1.00 82.19 94 LEU A CA 1
ATOM 716 C C . LEU A 1 94 ? -6.092 -3.724 -9.113 1.00 82.19 94 LEU A C 1
ATOM 718 O O . LEU A 1 94 ? -6.066 -4.099 -10.282 1.00 82.19 94 LEU A O 1
ATOM 722 N N . ALA A 1 95 ? -5.025 -3.184 -8.522 1.00 80.31 95 ALA A N 1
ATOM 723 C CA . ALA A 1 95 ? -3.798 -2.860 -9.245 1.00 80.31 95 ALA A CA 1
ATOM 724 C C . ALA A 1 95 ? -3.124 -4.096 -9.863 1.00 80.31 95 ALA A C 1
ATOM 726 O O . ALA A 1 95 ? -2.622 -4.025 -10.983 1.00 80.31 95 ALA A O 1
ATOM 727 N N . VAL A 1 96 ? -3.135 -5.233 -9.161 1.00 73.94 96 VAL A N 1
ATOM 728 C CA . VAL A 1 96 ? -2.429 -6.446 -9.607 1.00 73.94 96 VAL A CA 1
ATOM 729 C C . VAL A 1 96 ? -3.148 -7.169 -10.758 1.00 73.94 96 VAL A C 1
ATOM 731 O O . VAL A 1 96 ? -2.492 -7.464 -11.755 1.00 73.94 96 VAL A O 1
ATOM 734 N N . PRO A 1 97 ? -4.474 -7.402 -10.722 1.00 77.62 97 PRO A N 1
ATOM 735 C CA . PRO A 1 97 ? -5.202 -7.935 -11.876 1.00 77.62 97 PRO A CA 1
ATOM 736 C C . PRO A 1 97 ? -5.176 -7.009 -13.095 1.00 77.62 97 PRO A C 1
ATOM 738 O O . PRO A 1 97 ? -5.085 -7.489 -14.220 1.00 77.62 97 PRO A O 1
ATOM 741 N N . LEU A 1 98 ? -5.226 -5.687 -12.894 1.00 78.56 98 LEU A N 1
ATOM 742 C CA . LEU A 1 98 ? -5.155 -4.727 -14.002 1.00 78.56 98 LEU A CA 1
ATOM 743 C C . LEU A 1 98 ? -3.788 -4.743 -14.700 1.00 78.56 98 LEU A C 1
ATOM 745 O O . LEU A 1 98 ? -3.727 -4.542 -15.909 1.00 78.56 98 LEU A O 1
ATOM 749 N N . LEU A 1 99 ? -2.706 -5.042 -13.975 1.00 70.94 99 LEU A N 1
ATOM 750 C CA . LEU A 1 99 ? -1.375 -5.252 -14.554 1.00 70.94 99 LEU A CA 1
ATOM 751 C C . LEU A 1 99 ? -1.354 -6.406 -15.569 1.00 70.94 99 LEU A C 1
ATOM 753 O O . LEU A 1 99 ? -0.648 -6.316 -16.568 1.00 70.94 99 LEU A O 1
ATOM 757 N N . ALA A 1 100 ? -2.165 -7.449 -15.364 1.00 71.31 100 ALA A N 1
ATOM 758 C CA . ALA A 1 100 ? -2.282 -8.561 -16.308 1.00 71.31 100 ALA A CA 1
ATOM 759 C C . ALA A 1 100 ? -2.960 -8.170 -17.638 1.00 71.31 100 ALA A C 1
ATOM 761 O O . ALA A 1 100 ? -2.845 -8.908 -18.610 1.00 71.31 100 ALA A O 1
ATOM 762 N N . LEU A 1 101 ? -3.649 -7.022 -17.692 1.00 73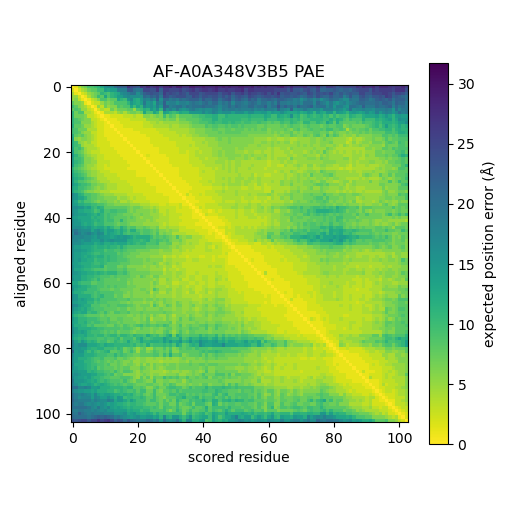.88 101 LEU A N 1
ATOM 763 C CA . LEU A 1 101 ? -4.288 -6.484 -18.900 1.00 73.88 101 LEU A CA 1
ATOM 764 C C . LEU A 1 101 ? -3.390 -5.504 -19.675 1.00 73.88 101 LEU A C 1
ATOM 766 O O . LEU A 1 101 ? -3.837 -4.929 -20.663 1.00 73.88 101 LEU A O 1
ATOM 770 N N . ALA A 1 102 ? -2.163 -5.256 -19.209 1.00 70.06 102 ALA A N 1
ATOM 771 C CA . ALA A 1 102 ? -1.244 -4.302 -19.832 1.00 70.06 102 ALA A CA 1
ATOM 772 C C . ALA A 1 102 ? -0.449 -4.883 -21.019 1.00 70.06 102 ALA A C 1
ATOM 774 O O . ALA A 1 102 ? 0.226 -4.119 -21.710 1.00 70.06 102 ALA A O 1
ATOM 775 N N . GLY A 1 103 ? -0.497 -6.206 -21.217 1.00 55.97 103 GLY A N 1
ATOM 776 C CA . GLY A 1 103 ? 0.164 -6.930 -22.309 1.00 55.97 103 GLY A CA 1
ATOM 777 C C . GLY A 1 103 ? -0.727 -7.133 -23.524 1.00 55.97 103 GLY A C 1
ATOM 778 O O . GLY A 1 103 ? -1.924 -7.439 -23.327 1.00 55.97 103 GLY A O 1
#

Radius of gyration: 19.39 Å; Cα contacts (8 Å, |Δi|>4): 21; chains: 1; bounding box: 42×29×60 Å

Foldseek 3Di:
DVVVVVVVVVVVVVVVVCVVVVVLVVVLVCLVVVCLVCQLVVVVVVVDDPVRSCVVNVVVVVVVVVVVVVVVVVCVVVVPVPVSVVVVSVCSVPVRVVVVVPD

Mean predicted aligned error: 7.3 Å

Solvent-ac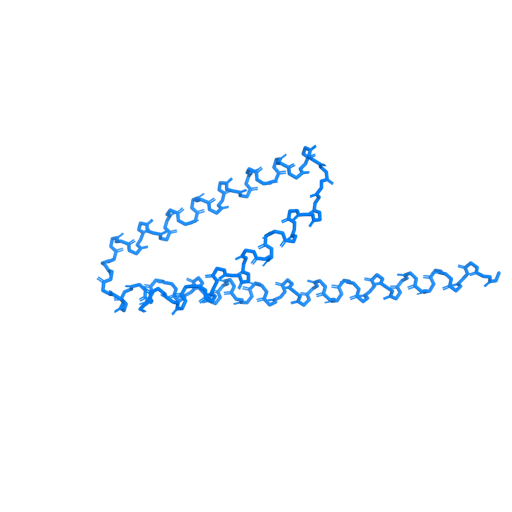cessible surface area (backbone atoms only — not comparable to full-atom values): 5765 Å² total; per-residue (Å²): 123,70,69,63,54,57,53,52,52,52,52,50,50,52,51,52,48,52,54,52,52,48,50,55,50,49,53,51,48,52,51,50,55,52,47,62,72,42,50,55,62,52,41,44,73,76,67,46,50,74,66,55,46,50,51,53,52,51,50,51,50,52,51,53,56,50,47,50,54,53,50,48,55,49,32,68,73,65,68,47,57,64,63,56,48,52,51,52,54,52,48,56,66,48,54,59,63,53,56,71,67,74,116